Protein AF-A0A1X3DAW6-F1 (afdb_monomer)

Secondary structure (DSSP, 8-state):
--PPPPHHHHHHHHHHHHHHHHHHHHHHHHHHHHHHHHHHHHHHHHHHHHHHHSSHHHHHHHHHHTT-------SSSPPTTSTTHHHHHHHHHHHHHHHHHHHHHHHHHHHHHTT-

Sequence (116 aa):
MNTLPDAAAAQARINEIQQLYREWTELLPKLEAARQDWRRGEAIMRQLEKFYFDGEYARYHQAIENGLNIDLHTAGEYSVMGEDTLWNAGAEQQALAWQWLRAAVAVLDRGGEEAV

pLDDT: mean 92.76, std 11.73, range [38.75, 98.69]

Structure (mmCIF, N/CA/C/O backbone):
data_AF-A0A1X3DAW6-F1
#
_entry.id   AF-A0A1X3DAW6-F1
#
loop_
_atom_site.group_PDB
_atom_site.id
_atom_site.type_symbol
_atom_site.label_atom_id
_atom_site.label_alt_id
_atom_site.label_comp_id
_atom_site.label_asym_id
_atom_site.label_entity_id
_atom_site.label_seq_id
_atom_site.pdbx_PDB_ins_code
_atom_site.Cartn_x
_atom_site.Cartn_y
_atom_site.Cartn_z
_atom_site.occupancy
_atom_site.B_iso_or_equiv
_atom_site.auth_seq_id
_atom_site.auth_comp_id
_atom_site.auth_asym_id
_atom_site.auth_atom_id
_atom_site.pdbx_PDB_model_num
ATOM 1 N N . MET A 1 1 ? 20.368 -6.427 -49.395 1.00 38.75 1 MET A N 1
ATOM 2 C CA . MET A 1 1 ? 21.640 -6.007 -48.768 1.00 38.75 1 MET A CA 1
ATOM 3 C C . MET A 1 1 ? 21.287 -5.268 -47.492 1.00 38.75 1 MET A C 1
ATOM 5 O O . MET A 1 1 ? 20.656 -4.228 -47.590 1.00 38.75 1 MET A O 1
ATOM 9 N N . ASN A 1 2 ? 21.606 -5.832 -46.326 1.00 56.28 2 ASN A N 1
ATOM 10 C CA . ASN A 1 2 ? 21.426 -5.143 -45.048 1.00 56.28 2 ASN A CA 1
ATOM 11 C C . ASN A 1 2 ? 22.623 -4.198 -44.879 1.00 56.28 2 ASN A C 1
ATOM 13 O O . ASN A 1 2 ? 23.740 -4.660 -44.655 1.00 56.28 2 ASN A O 1
ATOM 17 N N . THR A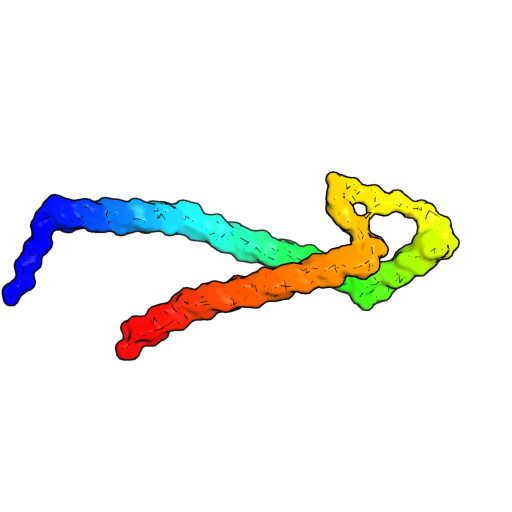 1 3 ? 22.427 -2.899 -45.085 1.00 70.38 3 THR A N 1
ATOM 18 C CA . THR A 1 3 ? 23.447 -1.893 -44.771 1.00 70.38 3 THR A CA 1
ATOM 19 C C . THR A 1 3 ? 23.656 -1.869 -43.264 1.00 70.38 3 THR A C 1
ATOM 21 O O . THR A 1 3 ? 22.704 -1.668 -42.512 1.00 70.38 3 THR A O 1
ATOM 24 N N . LEU A 1 4 ? 24.893 -2.114 -42.831 1.00 72.00 4 LEU A N 1
ATOM 25 C CA . LEU A 1 4 ? 25.273 -1.999 -41.427 1.00 72.00 4 LEU A CA 1
ATOM 26 C C . LEU A 1 4 ? 25.024 -0.558 -40.946 1.00 72.00 4 LEU A C 1
ATOM 28 O O . LEU A 1 4 ? 25.259 0.377 -41.717 1.00 72.00 4 LEU A O 1
ATOM 32 N N . PRO A 1 5 ? 24.539 -0.369 -39.707 1.00 78.50 5 PRO A N 1
ATOM 33 C CA . PRO A 1 5 ? 24.323 0.962 -39.159 1.00 78.50 5 PRO A CA 1
ATOM 34 C C . PRO A 1 5 ? 25.649 1.721 -39.026 1.00 78.50 5 PRO A C 1
ATOM 36 O O . PRO A 1 5 ? 26.694 1.124 -38.761 1.00 78.50 5 PRO A O 1
ATOM 39 N N . ASP A 1 6 ? 25.588 3.044 -39.197 1.00 92.12 6 ASP A N 1
ATOM 40 C CA . ASP A 1 6 ? 26.708 3.936 -38.898 1.00 92.12 6 ASP A CA 1
ATOM 41 C C . ASP A 1 6 ? 27.188 3.728 -37.452 1.00 92.12 6 ASP A C 1
ATOM 43 O O . ASP A 1 6 ? 26.380 3.601 -36.527 1.0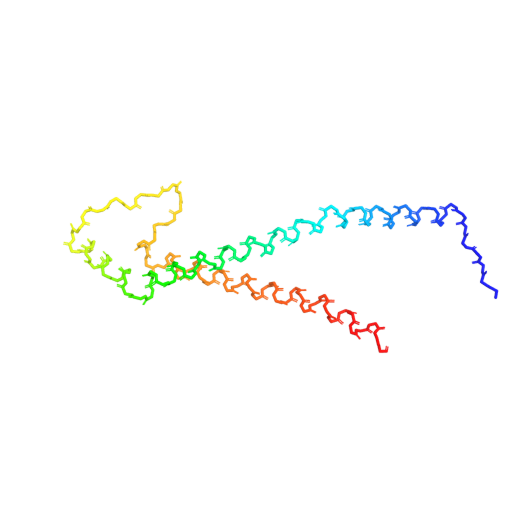0 92.12 6 ASP A O 1
ATOM 47 N N . ALA A 1 7 ? 28.506 3.681 -37.255 1.00 93.19 7 ALA A N 1
ATOM 48 C CA . ALA A 1 7 ? 29.098 3.311 -35.973 1.00 93.19 7 ALA A CA 1
ATOM 49 C C .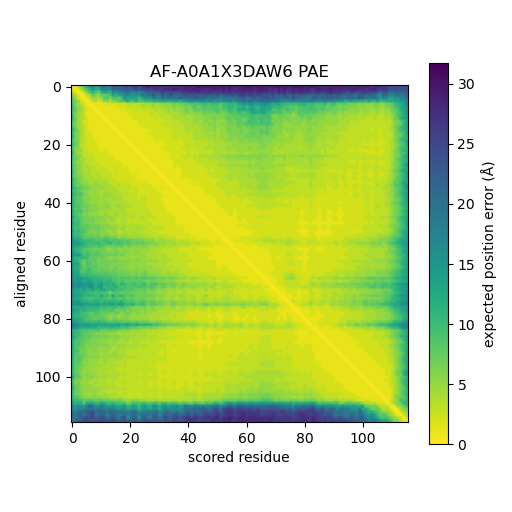 ALA A 1 7 ? 28.761 4.314 -34.857 1.00 93.19 7 ALA A C 1
ATOM 51 O O . ALA A 1 7 ? 28.526 3.904 -33.719 1.00 93.19 7 ALA A O 1
ATOM 52 N N . ALA A 1 8 ? 28.694 5.612 -35.170 1.00 93.44 8 ALA A N 1
ATOM 53 C CA . ALA A 1 8 ? 28.364 6.636 -34.183 1.00 93.44 8 ALA A CA 1
ATOM 54 C C . ALA A 1 8 ? 26.880 6.569 -33.795 1.00 93.44 8 ALA A C 1
ATOM 56 O O . ALA A 1 8 ? 26.551 6.597 -32.606 1.00 93.44 8 ALA A O 1
ATOM 57 N N . ALA A 1 9 ? 25.992 6.398 -34.778 1.00 94.38 9 ALA A N 1
ATOM 58 C CA . ALA A 1 9 ? 24.565 6.198 -34.529 1.00 94.38 9 ALA A CA 1
ATOM 59 C C . ALA A 1 9 ? 24.293 4.921 -33.708 1.00 94.38 9 ALA A C 1
ATOM 61 O O . ALA A 1 9 ? 23.510 4.948 -32.754 1.00 94.38 9 ALA A O 1
ATOM 62 N N . ALA A 1 10 ? 24.978 3.818 -34.027 1.00 95.75 10 ALA A N 1
ATOM 63 C CA . ALA A 1 10 ? 24.870 2.565 -33.285 1.00 95.75 10 ALA A CA 1
ATOM 64 C C . ALA A 1 10 ? 25.343 2.721 -31.831 1.00 95.75 10 ALA A C 1
ATOM 66 O O . ALA A 1 10 ? 24.643 2.296 -30.911 1.00 95.75 10 ALA A O 1
ATOM 67 N N . GLN A 1 11 ? 26.487 3.377 -31.605 1.00 96.94 11 GLN A N 1
ATOM 68 C CA . GLN A 1 11 ? 27.009 3.603 -30.256 1.00 96.94 11 GLN A CA 1
ATOM 69 C C . GLN A 1 11 ? 26.071 4.476 -29.413 1.00 96.94 11 GLN A C 1
ATOM 71 O O . GLN A 1 11 ? 25.840 4.169 -28.244 1.00 96.94 11 GLN A O 1
ATOM 76 N N . ALA A 1 12 ? 25.501 5.535 -29.997 1.00 97.00 12 ALA A N 1
ATOM 77 C CA . ALA A 1 12 ? 24.545 6.397 -29.304 1.00 97.00 12 ALA A CA 1
ATOM 78 C C . ALA A 1 12 ? 23.310 5.610 -28.837 1.00 97.00 12 ALA A C 1
ATOM 80 O O . ALA A 1 12 ? 22.927 5.703 -27.670 1.00 97.00 12 ALA A O 1
ATOM 81 N N . ARG A 1 13 ? 22.741 4.767 -29.713 1.00 96.75 13 ARG A N 1
ATOM 82 C CA . ARG A 1 13 ? 21.590 3.924 -29.364 1.00 96.75 13 ARG A CA 1
ATOM 83 C C . ARG A 1 13 ? 21.931 2.882 -28.299 1.00 96.75 13 ARG A C 1
ATOM 85 O O . ARG A 1 13 ? 21.136 2.655 -27.393 1.00 96.75 13 ARG A O 1
ATOM 92 N N . ILE A 1 14 ? 23.103 2.255 -28.382 1.00 97.94 14 ILE A N 1
ATOM 93 C CA . ILE A 1 14 ? 23.544 1.285 -27.370 1.00 97.94 14 ILE A CA 1
ATOM 94 C C . ILE A 1 14 ? 23.680 1.963 -26.003 1.00 97.94 14 ILE A C 1
ATOM 96 O O . ILE A 1 14 ? 23.183 1.424 -25.018 1.00 97.94 14 ILE A O 1
ATOM 100 N N . ASN A 1 15 ? 24.278 3.155 -25.944 1.00 98.44 15 ASN A N 1
ATOM 101 C CA . ASN A 1 15 ? 24.427 3.903 -24.693 1.00 98.44 15 ASN A CA 1
ATOM 102 C C . ASN A 1 15 ? 23.067 4.247 -24.067 1.00 98.44 15 ASN A C 1
ATOM 104 O O . ASN A 1 15 ? 22.898 4.119 -22.857 1.00 98.44 15 ASN A O 1
ATOM 108 N N . GLU A 1 16 ? 22.091 4.648 -24.885 1.00 98.38 16 GLU A N 1
ATOM 109 C CA . GLU A 1 16 ? 20.722 4.918 -24.434 1.00 98.38 16 GLU A CA 1
ATOM 110 C C . GLU A 1 16 ? 20.084 3.674 -23.796 1.00 98.38 16 GLU A C 1
ATOM 112 O O . GLU A 1 16 ? 19.593 3.730 -22.669 1.00 98.38 16 GLU A O 1
ATOM 117 N N . ILE A 1 17 ? 20.156 2.521 -24.470 1.00 98.56 17 ILE A N 1
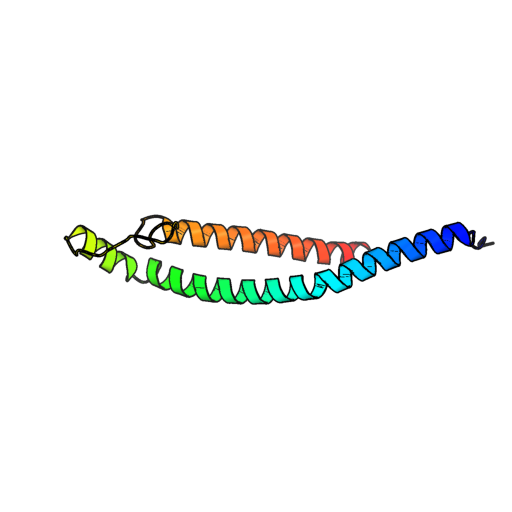ATOM 118 C CA . ILE A 1 17 ? 19.608 1.263 -23.943 1.00 98.56 17 ILE A CA 1
ATOM 119 C C . ILE A 1 17 ? 20.349 0.804 -22.681 1.00 98.56 17 ILE A C 1
ATOM 121 O O . ILE A 1 17 ? 19.721 0.323 -21.739 1.00 98.56 17 ILE A O 1
ATOM 125 N N . GLN A 1 18 ? 21.670 0.980 -22.617 1.00 98.56 18 GLN A N 1
ATOM 126 C CA . GLN A 1 18 ? 22.451 0.673 -21.416 1.00 98.56 18 GLN A CA 1
ATOM 127 C C . GLN A 1 18 ? 22.051 1.550 -20.227 1.00 98.56 18 GLN A C 1
ATOM 129 O O . GLN A 1 18 ? 22.015 1.060 -19.097 1.00 98.56 18 GLN A O 1
ATOM 134 N N . GLN A 1 19 ? 21.723 2.820 -20.470 1.00 98.69 19 GLN A N 1
ATOM 135 C CA . GLN A 1 19 ? 21.239 3.717 -19.427 1.00 98.69 19 GLN A CA 1
ATOM 136 C C . GLN A 1 19 ? 19.866 3.276 -18.901 1.00 98.69 19 GLN A C 1
ATOM 138 O O . GLN A 1 19 ? 19.690 3.204 -17.686 1.00 98.69 19 GLN A O 1
ATOM 143 N N . LEU A 1 20 ? 18.940 2.898 -19.789 1.00 98.62 20 LEU A N 1
ATOM 144 C CA . LEU A 1 20 ? 17.639 2.338 -19.394 1.00 98.62 20 LEU A CA 1
ATOM 145 C C . LEU A 1 20 ? 17.794 1.039 -18.594 1.00 98.62 20 LEU A C 1
ATOM 147 O O . LEU A 1 20 ? 17.121 0.836 -17.587 1.00 98.62 20 LEU A O 1
ATOM 151 N N . TYR A 1 21 ? 18.708 0.160 -19.009 1.00 98.50 21 TYR A N 1
ATOM 152 C CA . TYR A 1 21 ? 18.961 -1.079 -18.280 1.00 98.50 21 TYR A CA 1
ATOM 153 C C . TYR A 1 21 ? 19.530 -0.813 -16.882 1.00 98.50 21 TYR A C 1
ATOM 155 O O . TYR A 1 21 ? 19.110 -1.454 -15.922 1.00 98.50 21 TYR A O 1
ATOM 163 N N . ARG A 1 22 ? 20.433 0.166 -16.737 1.00 98.69 22 ARG A N 1
ATOM 164 C CA . ARG A 1 22 ? 20.931 0.581 -15.419 1.00 98.69 22 ARG A CA 1
ATOM 165 C C . ARG A 1 22 ? 19.791 1.059 -14.521 1.00 98.69 22 ARG A C 1
ATOM 167 O O . ARG A 1 22 ? 19.665 0.564 -13.404 1.00 98.69 22 ARG A O 1
ATOM 174 N N . GLU A 1 23 ? 18.940 1.947 -15.025 1.00 98.62 23 GLU A N 1
ATOM 175 C CA . GLU A 1 23 ? 17.768 2.426 -14.286 1.00 98.62 23 GLU A CA 1
ATOM 176 C C . GLU A 1 23 ? 16.859 1.263 -13.858 1.00 98.62 23 GLU A C 1
ATOM 178 O O . GLU A 1 23 ? 16.449 1.182 -12.699 1.00 98.62 23 GLU A O 1
ATOM 183 N N . TRP A 1 24 ? 16.619 0.296 -14.749 1.00 98.31 24 TRP A N 1
ATOM 184 C CA . TRP A 1 24 ? 15.868 -0.914 -14.416 1.00 98.31 24 TRP A CA 1
ATOM 185 C C . TRP A 1 24 ? 16.515 -1.719 -13.282 1.00 98.31 24 TRP A C 1
ATOM 187 O O . TRP A 1 24 ? 15.823 -2.116 -12.342 1.00 98.31 24 TRP A O 1
ATOM 197 N N . THR A 1 25 ? 17.835 -1.934 -13.324 1.00 98.44 25 THR A N 1
ATOM 198 C CA . THR A 1 25 ? 18.537 -2.674 -12.261 1.00 98.44 25 THR A CA 1
ATOM 199 C C . THR A 1 25 ? 18.464 -1.978 -10.901 1.00 98.44 25 THR A C 1
ATOM 201 O O . THR A 1 25 ? 18.421 -2.651 -9.874 1.00 98.44 25 THR A O 1
ATOM 204 N N . GLU A 1 26 ? 18.397 -0.646 -10.882 1.00 98.31 26 GLU A N 1
ATOM 205 C CA . GLU A 1 26 ? 18.227 0.145 -9.658 1.00 98.31 26 GLU A CA 1
ATOM 206 C C . GLU A 1 26 ? 16.772 0.143 -9.154 1.00 98.31 26 GLU A C 1
ATOM 208 O O . GLU A 1 26 ? 16.526 0.230 -7.946 1.00 98.31 26 GLU A O 1
ATOM 213 N N . LEU A 1 27 ? 15.797 0.040 -10.062 1.00 98.19 27 LEU A N 1
ATOM 214 C CA . LEU A 1 27 ? 14.370 0.027 -9.741 1.00 98.19 27 LEU A CA 1
ATOM 215 C C . LEU A 1 27 ? 13.886 -1.340 -9.241 1.00 98.19 27 LEU A C 1
ATOM 217 O O . LEU A 1 27 ? 13.078 -1.394 -8.313 1.00 98.19 27 LEU A O 1
ATOM 221 N N . LEU A 1 28 ? 14.381 -2.436 -9.820 1.00 96.94 28 LEU A N 1
ATOM 222 C CA . LEU A 1 28 ? 13.949 -3.800 -9.506 1.00 96.94 28 LEU A CA 1
ATOM 223 C C . LEU A 1 28 ? 13.891 -4.119 -7.995 1.00 96.94 28 LEU A C 1
ATOM 225 O O . LEU A 1 28 ? 12.825 -4.535 -7.535 1.00 9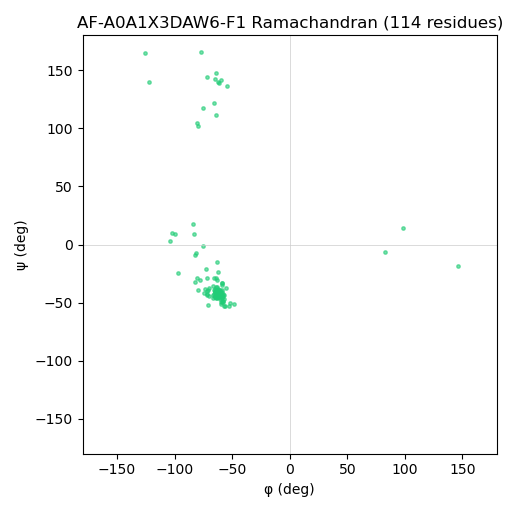6.94 28 LEU A O 1
ATOM 229 N N . PRO A 1 29 ? 14.937 -3.866 -7.181 1.00 97.81 29 PRO A N 1
ATOM 230 C CA . PRO A 1 29 ? 14.868 -4.151 -5.747 1.00 97.81 29 PRO A CA 1
ATOM 231 C C . PRO A 1 29 ? 13.809 -3.310 -5.015 1.00 97.81 29 PRO A C 1
ATOM 233 O O . PRO A 1 29 ? 13.232 -3.771 -4.031 1.00 97.81 29 PRO A O 1
ATOM 236 N N . LYS A 1 30 ? 13.496 -2.096 -5.492 1.00 97.75 30 LYS A N 1
ATOM 237 C CA . LYS A 1 30 ? 12.429 -1.260 -4.910 1.00 97.75 30 LYS A CA 1
ATOM 238 C C . LYS A 1 30 ? 11.049 -1.849 -5.191 1.00 97.75 30 LYS A C 1
ATOM 240 O O . LYS A 1 30 ? 10.188 -1.816 -4.319 1.00 97.75 30 LYS A O 1
ATOM 245 N N . LEU A 1 31 ? 10.843 -2.416 -6.381 1.00 95.38 31 LEU A N 1
ATOM 246 C CA . LEU A 1 31 ? 9.601 -3.114 -6.728 1.00 95.38 31 LEU A CA 1
ATOM 247 C C . LEU A 1 31 ? 9.421 -4.383 -5.880 1.00 95.38 31 LEU A C 1
ATOM 249 O O . LEU A 1 31 ? 8.319 -4.672 -5.412 1.00 95.38 31 LEU A O 1
ATOM 253 N N . GLU A 1 32 ? 10.505 -5.119 -5.631 1.00 95.00 32 GLU A N 1
ATOM 254 C CA . GLU A 1 32 ? 10.489 -6.284 -4.741 1.00 95.00 32 GLU A CA 1
ATOM 255 C C . GLU A 1 32 ? 10.203 -5.899 -3.285 1.00 95.00 32 GLU A C 1
ATOM 257 O O . GLU A 1 32 ? 9.391 -6.558 -2.630 1.00 95.00 32 GLU A O 1
ATOM 262 N N . ALA A 1 33 ? 10.809 -4.815 -2.794 1.00 96.88 33 ALA A N 1
ATOM 263 C CA . ALA A 1 33 ? 10.532 -4.270 -1.467 1.00 96.88 33 ALA A CA 1
ATOM 264 C C . ALA A 1 33 ? 9.070 -3.819 -1.338 1.00 96.88 33 ALA A C 1
ATOM 266 O O . ALA A 1 33 ? 8.390 -4.225 -0.399 1.00 96.88 33 ALA A O 1
ATOM 267 N N . ALA A 1 34 ? 8.532 -3.112 -2.337 1.00 94.94 34 ALA A N 1
ATOM 268 C CA . ALA A 1 34 ? 7.129 -2.696 -2.350 1.00 94.94 34 ALA A CA 1
ATOM 269 C C . ALA A 1 34 ? 6.162 -3.893 -2.268 1.00 94.94 34 ALA A C 1
ATOM 271 O O . ALA A 1 34 ? 5.116 -3.815 -1.624 1.00 94.94 34 ALA A O 1
ATOM 272 N N . ARG A 1 35 ? 6.522 -5.046 -2.851 1.00 93.06 35 ARG A N 1
ATOM 273 C CA . ARG A 1 35 ? 5.752 -6.291 -2.690 1.00 93.06 35 ARG A CA 1
ATOM 274 C C . ARG A 1 35 ? 5.789 -6.819 -1.252 1.00 93.06 35 ARG A C 1
ATOM 276 O O . ARG A 1 35 ? 4.805 -7.407 -0.800 1.00 93.06 35 ARG A O 1
ATOM 283 N N . GLN A 1 36 ? 6.908 -6.674 -0.546 1.00 95.06 36 GLN A N 1
ATOM 284 C CA . GLN A 1 36 ? 7.007 -7.056 0.866 1.00 95.06 36 GLN A CA 1
ATOM 285 C C . GLN A 1 36 ? 6.195 -6.102 1.749 1.00 95.06 36 GLN A C 1
ATOM 287 O O . GLN A 1 36 ? 5.407 -6.574 2.572 1.00 95.06 36 GLN A O 1
ATOM 292 N N . ASP A 1 37 ? 6.299 -4.796 1.506 1.00 96.56 37 ASP A N 1
ATOM 293 C CA . ASP A 1 37 ? 5.513 -3.770 2.196 1.00 96.56 37 ASP A CA 1
ATOM 294 C C . ASP A 1 37 ? 4.012 -3.991 1.993 1.00 96.56 37 ASP A C 1
ATOM 296 O O . ASP A 1 37 ? 3.243 -3.942 2.952 1.00 96.56 37 ASP A O 1
ATOM 300 N N . TRP A 1 38 ? 3.594 -4.363 0.778 1.00 95.06 38 TRP A N 1
ATOM 301 C CA . TRP A 1 38 ? 2.209 -4.734 0.485 1.00 95.06 38 TRP A CA 1
ATOM 302 C C . TRP A 1 38 ? 1.715 -5.895 1.356 1.00 95.06 38 TRP A C 1
ATOM 304 O O . TRP A 1 38 ? 0.643 -5.813 1.955 1.00 95.06 38 TRP A O 1
ATOM 314 N N . ARG A 1 39 ? 2.505 -6.972 1.487 1.00 94.69 39 ARG A N 1
ATOM 315 C CA . ARG A 1 39 ? 2.148 -8.107 2.361 1.00 94.69 39 ARG A CA 1
ATOM 316 C C . ARG A 1 39 ? 2.049 -7.684 3.821 1.00 94.69 39 ARG A C 1
ATOM 318 O O . ARG A 1 39 ? 1.173 -8.159 4.539 1.00 94.69 39 ARG A O 1
ATOM 325 N N . ARG A 1 40 ? 2.942 -6.799 4.272 1.00 97.00 40 ARG A N 1
ATOM 326 C CA . ARG A 1 40 ? 2.885 -6.271 5.636 1.00 97.00 40 ARG A CA 1
ATOM 327 C C . ARG A 1 40 ? 1.625 -5.434 5.847 1.00 97.00 40 ARG A C 1
ATOM 329 O O . ARG A 1 40 ? 0.967 -5.621 6.868 1.00 97.00 40 ARG A O 1
ATOM 336 N N . GLY A 1 41 ? 1.287 -4.563 4.897 1.00 96.75 41 GLY A N 1
ATOM 337 C CA . GLY A 1 41 ? 0.072 -3.749 4.915 1.00 96.75 41 GLY A CA 1
ATOM 338 C C . GLY A 1 41 ? -1.200 -4.596 4.939 1.00 96.75 41 GLY A C 1
ATOM 339 O O . GLY A 1 41 ? -2.102 -4.320 5.722 1.00 96.75 41 GLY A O 1
ATOM 340 N N . GLU A 1 42 ? -1.245 -5.681 4.165 1.00 96.56 42 GLU A N 1
ATOM 341 C CA . GLU A 1 42 ? -2.354 -6.643 4.182 1.00 96.56 42 GLU A CA 1
ATOM 342 C C . GLU A 1 42 ? -2.533 -7.291 5.563 1.00 96.56 42 GLU A C 1
ATOM 344 O O . GLU A 1 42 ? -3.629 -7.269 6.122 1.00 96.56 42 GLU A O 1
ATOM 349 N N . ALA A 1 43 ? -1.440 -7.748 6.180 1.00 97.56 43 ALA A N 1
ATOM 350 C CA . ALA A 1 43 ? -1.484 -8.337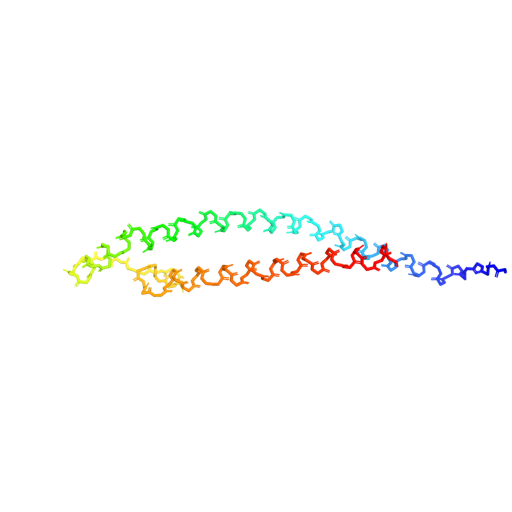 7.516 1.00 97.56 43 ALA A CA 1
ATOM 351 C C . ALA A 1 43 ? -1.890 -7.336 8.616 1.00 97.56 43 ALA A C 1
ATOM 353 O O . ALA A 1 43 ? -2.442 -7.744 9.641 1.00 97.56 43 ALA A O 1
ATOM 354 N N . ILE A 1 44 ? -1.588 -6.044 8.440 1.00 98.12 44 ILE A N 1
ATOM 355 C CA . ILE A 1 44 ? -2.064 -4.972 9.328 1.00 98.12 44 ILE A CA 1
ATOM 356 C C . ILE A 1 44 ? -3.563 -4.771 9.124 1.00 98.12 44 ILE A C 1
ATOM 358 O O . ILE A 1 44 ? -4.309 -4.827 10.099 1.00 98.12 44 ILE A O 1
ATOM 362 N N . MET A 1 45 ? -4.010 -4.592 7.877 1.00 98.06 45 MET A N 1
ATOM 363 C CA . MET A 1 45 ? -5.414 -4.297 7.599 1.00 98.06 45 MET A CA 1
ATOM 364 C C . MET A 1 45 ? -6.330 -5.423 8.067 1.00 98.06 45 MET A C 1
ATOM 366 O O . MET A 1 45 ? -7.332 -5.142 8.706 1.00 98.06 45 MET A O 1
ATOM 370 N N . ARG A 1 46 ? -5.932 -6.692 7.909 1.00 97.25 46 ARG A N 1
ATOM 371 C CA . ARG A 1 46 ? -6.689 -7.824 8.469 1.00 97.25 46 ARG A CA 1
ATOM 372 C C . ARG A 1 46 ? -6.927 -7.715 9.974 1.00 97.25 46 ARG A C 1
ATOM 374 O O . ARG A 1 46 ? -7.973 -8.134 10.453 1.00 97.25 46 ARG A O 1
ATOM 381 N N . GLN A 1 47 ? -5.958 -7.206 10.733 1.00 98.19 47 GLN A N 1
ATOM 382 C CA . GLN A 1 47 ? -6.120 -7.025 12.179 1.00 98.19 47 GLN A CA 1
ATOM 383 C C . GLN A 1 47 ? -7.047 -5.850 12.494 1.00 98.19 47 GLN A C 1
ATOM 385 O O . GLN A 1 47 ? -7.863 -5.954 13.406 1.00 98.19 47 GLN A O 1
ATOM 390 N N . LEU A 1 48 ? -6.952 -4.765 11.722 1.00 97.94 48 LEU A N 1
ATOM 391 C CA . LEU A 1 48 ? -7.820 -3.597 11.863 1.00 97.94 48 LEU A CA 1
ATOM 392 C C . LEU A 1 48 ? -9.273 -3.917 11.490 1.00 97.94 48 LEU A C 1
ATOM 394 O O . LEU A 1 48 ? -10.181 -3.603 12.252 1.00 97.94 48 LEU A O 1
ATOM 398 N N . GLU A 1 49 ? -9.492 -4.604 10.371 1.00 96.00 49 GLU A N 1
ATOM 399 C CA . GLU A 1 49 ? -10.806 -5.093 9.945 1.00 96.00 49 GLU A CA 1
ATOM 400 C C . GLU A 1 49 ? -11.399 -6.035 10.984 1.00 96.00 49 GLU A C 1
ATOM 402 O O . GLU A 1 49 ? -12.568 -5.905 11.329 1.00 96.00 49 GLU A O 1
ATOM 407 N N . LYS A 1 50 ? -10.587 -6.942 11.538 1.00 97.38 50 LYS A N 1
ATOM 408 C CA . LYS A 1 50 ? -11.034 -7.822 12.615 1.00 97.38 50 LYS A CA 1
ATOM 409 C C . LYS A 1 50 ? -11.529 -7.023 13.821 1.00 97.38 50 LYS A C 1
ATOM 411 O O . LYS A 1 50 ? -12.619 -7.279 14.314 1.00 97.38 50 LYS A O 1
ATOM 416 N N . PHE A 1 51 ? -10.753 -6.041 14.278 1.00 97.75 51 PHE A N 1
ATOM 417 C CA . PHE A 1 51 ? -11.162 -5.159 15.373 1.00 97.75 51 PHE A CA 1
ATOM 418 C C . PHE A 1 51 ? -12.479 -4.424 15.062 1.00 97.75 51 PHE A C 1
ATOM 420 O O . PHE A 1 51 ? -13.370 -4.360 15.911 1.00 97.75 51 PHE A O 1
ATOM 427 N N . TYR A 1 52 ? -12.609 -3.903 13.841 1.00 97.12 52 TYR A N 1
ATOM 428 C CA . TYR A 1 52 ? -13.754 -3.102 13.414 1.00 97.12 52 TYR A CA 1
ATOM 429 C C . TYR A 1 52 ? -15.035 -3.933 13.218 1.00 97.12 52 TYR A C 1
ATOM 431 O O . TYR A 1 52 ? -16.106 -3.533 13.675 1.00 97.12 52 TYR A O 1
ATOM 439 N N . PHE A 1 53 ? -14.936 -5.113 12.600 1.00 95.25 53 PHE A N 1
ATOM 440 C CA . PHE A 1 53 ? -16.090 -5.925 12.199 1.00 95.25 53 PHE A CA 1
ATOM 441 C C . PHE A 1 53 ? -16.463 -7.048 13.180 1.00 95.25 53 PHE A C 1
ATOM 443 O O . PHE A 1 53 ? -17.638 -7.412 13.238 1.00 95.25 53 PHE A O 1
ATOM 450 N N . ASP A 1 54 ? -15.543 -7.563 14.008 1.00 96.75 54 ASP A N 1
ATOM 451 C CA . ASP A 1 54 ? -15.834 -8.680 14.934 1.00 96.75 54 ASP A CA 1
ATOM 452 C C . ASP A 1 54 ? -16.482 -8.216 16.261 1.00 96.75 54 ASP A C 1
ATOM 454 O O . ASP A 1 54 ? -16.495 -8.936 17.262 1.00 96.75 54 ASP A O 1
ATOM 458 N N . GLY A 1 55 ? -17.027 -6.995 16.296 1.00 95.44 55 GLY A N 1
ATOM 459 C CA . GLY A 1 55 ? -17.793 -6.451 17.424 1.00 95.44 55 GLY A CA 1
ATOM 460 C C . GLY A 1 55 ? -16.962 -5.849 18.561 1.00 95.44 55 GLY A C 1
ATOM 461 O O . GLY A 1 55 ? -17.531 -5.229 19.463 1.00 95.44 55 GLY A O 1
ATOM 462 N N . GLU A 1 56 ? -15.631 -5.969 18.525 1.00 97.31 56 GLU A N 1
ATOM 463 C CA . GLU A 1 56 ? -14.750 -5.344 19.518 1.00 97.31 56 GLU A CA 1
ATOM 464 C C . GLU A 1 56 ? -14.841 -3.813 19.468 1.00 97.31 56 GLU A C 1
ATOM 466 O O . GLU A 1 56 ? -15.052 -3.183 20.509 1.00 97.31 56 GLU A O 1
ATOM 471 N N . TYR A 1 57 ? -14.792 -3.234 18.265 1.00 97.75 57 TYR A N 1
ATOM 472 C CA . TYR A 1 57 ? -15.051 -1.813 18.033 1.00 97.75 57 TYR A CA 1
ATOM 473 C C . TYR A 1 57 ? -16.391 -1.368 18.623 1.00 97.75 57 TYR A C 1
ATOM 475 O O . TYR A 1 57 ? -16.418 -0.454 19.442 1.00 97.75 57 TYR A O 1
ATOM 483 N N . ALA A 1 58 ? -17.492 -2.051 18.285 1.00 96.75 58 ALA A N 1
ATOM 484 C CA . ALA A 1 58 ? -18.832 -1.681 18.746 1.00 96.75 58 ALA A CA 1
ATOM 485 C C . ALA A 1 58 ? -18.939 -1.685 20.280 1.00 96.75 58 ALA A C 1
ATOM 487 O O . ALA A 1 58 ? -19.532 -0.786 20.875 1.00 96.75 58 ALA A O 1
ATOM 488 N N . ARG A 1 59 ? -18.306 -2.666 20.937 1.00 97.94 59 ARG A N 1
ATOM 489 C CA . ARG A 1 59 ? -18.251 -2.745 22.400 1.00 97.94 59 ARG A CA 1
ATOM 490 C C . ARG A 1 59 ? -17.519 -1.549 23.009 1.00 97.94 59 ARG A C 1
ATOM 492 O O . ARG A 1 59 ? -17.994 -0.990 23.996 1.00 97.94 59 ARG A O 1
ATOM 499 N N . TYR A 1 60 ? -16.364 -1.172 22.460 1.00 97.69 60 TYR A N 1
ATOM 500 C CA . TYR A 1 60 ? -15.612 -0.022 22.965 1.00 97.69 60 TYR A CA 1
ATOM 501 C C . TYR A 1 60 ? -16.297 1.301 22.645 1.00 97.69 60 TYR A C 1
ATOM 503 O O . TYR A 1 60 ? -16.353 2.165 23.515 1.00 97.69 60 TYR A O 1
ATOM 511 N N . HIS A 1 61 ? -16.882 1.426 21.456 1.00 97.00 61 HIS A N 1
ATOM 512 C CA . HIS A 1 61 ? -17.672 2.584 21.059 1.00 97.00 61 HIS A CA 1
ATOM 513 C C . HIS A 1 61 ? -18.816 2.818 22.050 1.00 97.00 61 HIS A C 1
ATOM 515 O O . HIS A 1 61 ? -18.886 3.871 22.676 1.00 97.00 61 HIS A O 1
ATOM 521 N N . GLN A 1 62 ? -19.622 1.786 22.312 1.00 97.62 62 GLN A N 1
ATOM 522 C CA . GLN A 1 62 ? -20.714 1.855 23.279 1.00 97.62 62 GLN A CA 1
ATOM 523 C C . GLN A 1 62 ? -20.222 2.177 24.700 1.00 97.62 62 GLN A C 1
ATOM 525 O O . GLN A 1 62 ? -20.877 2.910 25.439 1.00 97.62 62 GLN A O 1
ATOM 530 N N . ALA A 1 63 ? -19.085 1.625 25.129 1.00 97.94 63 ALA A N 1
ATOM 531 C CA . ALA A 1 63 ? -18.536 1.925 26.449 1.00 97.94 63 ALA A CA 1
ATOM 532 C C . ALA A 1 63 ? -18.115 3.400 26.571 1.00 97.94 63 ALA A C 1
ATOM 534 O O . ALA A 1 63 ? -18.386 4.024 27.597 1.00 97.94 63 ALA A O 1
ATOM 535 N N . ILE A 1 64 ? -17.499 3.958 25.525 1.00 97.38 64 ILE A N 1
ATOM 536 C CA . ILE A 1 64 ? -17.111 5.373 25.445 1.00 97.38 64 ILE A CA 1
ATOM 537 C C . ILE A 1 64 ? -18.355 6.268 25.445 1.00 97.38 64 ILE A C 1
ATOM 539 O O . ILE A 1 64 ? -18.419 7.207 26.236 1.00 97.38 64 ILE A O 1
ATOM 543 N N . GLU A 1 65 ? -19.380 5.935 24.656 1.00 95.56 65 GLU A N 1
ATOM 544 C CA . GLU A 1 65 ? -20.671 6.644 24.664 1.00 95.56 65 GLU A CA 1
ATOM 545 C C . GLU A 1 65 ? -21.342 6.621 26.047 1.00 95.56 65 GLU A C 1
ATOM 547 O O . GLU A 1 65 ? -21.971 7.596 26.454 1.00 95.56 65 GLU A O 1
ATOM 552 N N . ASN A 1 66 ? -21.152 5.539 26.808 1.00 97.69 66 ASN A N 1
ATOM 553 C CA . ASN A 1 66 ? -21.641 5.397 28.182 1.00 97.69 66 ASN A CA 1
ATOM 554 C C . ASN A 1 66 ? -20.721 6.031 29.248 1.00 97.69 66 ASN A C 1
ATOM 556 O O . ASN A 1 66 ? -20.949 5.840 30.444 1.00 97.69 66 ASN A O 1
ATOM 560 N N . GLY A 1 67 ? -19.698 6.789 28.845 1.00 96.75 67 GLY A N 1
ATOM 561 C CA . GLY A 1 67 ? -18.859 7.580 29.748 1.00 96.75 67 GLY A CA 1
ATOM 562 C C . GLY A 1 67 ? -17.531 6.938 30.153 1.00 96.75 67 GLY A C 1
ATOM 563 O O . GLY A 1 67 ? -16.895 7.412 31.097 1.00 96.75 67 GLY A O 1
ATOM 564 N N . LEU A 1 68 ? -17.080 5.880 29.469 1.00 97.56 68 LEU A N 1
ATOM 565 C CA . LEU A 1 68 ? -15.720 5.368 29.644 1.00 97.56 68 LEU A CA 1
ATOM 566 C C . LEU A 1 68 ? -14.704 6.425 29.182 1.00 97.56 68 LEU A C 1
ATOM 568 O O . LEU A 1 68 ? -14.589 6.716 27.994 1.00 97.56 68 LEU A O 1
ATOM 572 N N . ASN A 1 69 ? -13.956 6.989 30.131 1.00 96.06 69 ASN A N 1
ATOM 573 C CA . ASN A 1 69 ? -12.961 8.020 29.852 1.00 96.06 69 ASN A CA 1
ATOM 574 C C . ASN A 1 69 ? -11.664 7.400 29.305 1.00 96.06 69 ASN A C 1
ATOM 576 O O . ASN A 1 69 ? -10.861 6.860 30.069 1.00 96.06 69 ASN A O 1
ATOM 580 N N . ILE A 1 70 ? -11.479 7.483 27.990 1.00 95.44 70 ILE A N 1
ATOM 581 C CA . ILE A 1 70 ? -10.283 7.041 27.265 1.00 95.44 70 ILE A CA 1
ATOM 582 C C . ILE A 1 70 ? -9.712 8.235 26.505 1.00 95.44 70 ILE A C 1
ATOM 584 O O . ILE A 1 70 ? -10.4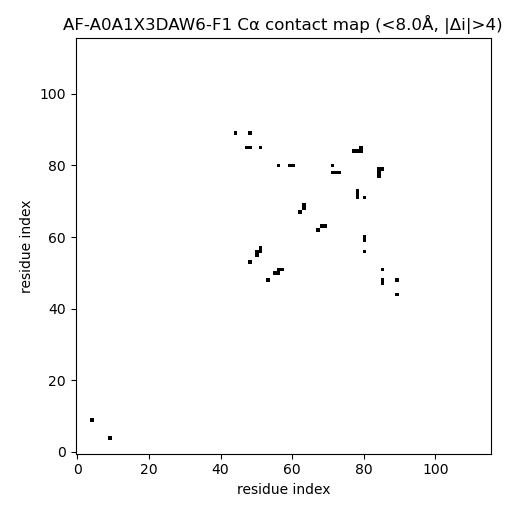56 9.012 25.908 1.00 95.44 70 ILE A O 1
ATOM 588 N N . ASP A 1 71 ? -8.386 8.355 26.498 1.00 95.94 71 ASP A N 1
ATOM 589 C CA . ASP A 1 71 ? -7.703 9.297 25.619 1.00 95.94 71 ASP A CA 1
ATOM 590 C C . ASP A 1 71 ? -7.696 8.762 24.181 1.00 95.94 71 ASP A C 1
ATOM 592 O O . ASP A 1 71 ? -7.147 7.696 23.903 1.00 95.94 71 ASP A O 1
ATOM 596 N N . LEU A 1 72 ? -8.342 9.498 23.279 1.00 95.88 72 LEU A N 1
ATOM 597 C CA . LEU A 1 72 ? -8.415 9.189 21.851 1.00 95.88 72 LEU A CA 1
ATOM 598 C C . LEU A 1 72 ? -7.467 10.063 21.019 1.00 95.88 72 LEU A C 1
ATOM 600 O O . LEU A 1 72 ? -7.574 10.062 19.791 1.00 95.88 72 LEU A O 1
ATOM 604 N N . HIS A 1 73 ? -6.573 10.822 21.663 1.00 96.75 73 HIS A N 1
ATOM 605 C CA . HIS A 1 73 ? -5.567 11.618 20.979 1.00 96.75 73 HIS A CA 1
ATOM 606 C C . HIS A 1 73 ? -4.605 10.734 20.178 1.00 96.75 73 HIS A C 1
ATOM 608 O O . HIS A 1 73 ? -4.168 9.668 20.611 1.00 96.75 73 HIS A O 1
ATOM 614 N N . THR A 1 74 ? -4.269 11.219 18.994 1.00 96.12 74 THR A N 1
ATOM 615 C CA . THR A 1 74 ? -3.444 10.555 17.987 1.00 96.12 74 THR A CA 1
ATOM 616 C C . THR A 1 74 ? -2.281 11.458 17.593 1.00 96.12 74 THR A C 1
ATOM 618 O O . THR A 1 74 ? -2.293 12.662 17.857 1.00 96.12 74 THR A O 1
ATOM 621 N N . ALA A 1 75 ? -1.269 10.903 16.923 1.00 95.00 75 ALA A N 1
ATOM 622 C CA . ALA A 1 75 ? -0.092 11.668 16.497 1.00 95.00 75 AL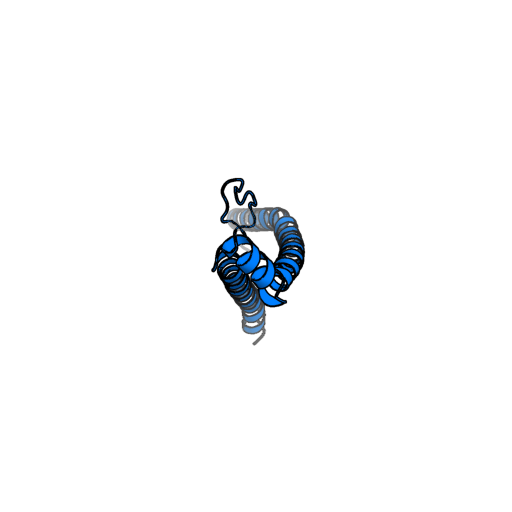A A CA 1
ATOM 623 C C . ALA A 1 75 ? -0.349 12.579 15.274 1.00 95.00 75 ALA A C 1
ATOM 625 O O . ALA A 1 75 ? 0.553 13.295 14.835 1.00 95.00 75 ALA A O 1
ATOM 626 N N . GLY A 1 76 ? -1.566 12.562 14.727 1.00 94.38 76 GLY A N 1
ATOM 627 C CA . GLY A 1 76 ? -1.998 13.357 13.576 1.00 94.38 76 GLY A CA 1
ATOM 628 C C . GLY A 1 76 ? -3.011 12.634 12.682 1.00 94.38 76 GLY A C 1
ATOM 629 O O . GLY A 1 76 ? -3.714 13.279 11.909 1.00 94.38 76 GLY A O 1
ATOM 630 N N . GLU A 1 77 ? -3.106 11.310 12.794 1.00 95.12 77 GLU A N 1
ATOM 631 C CA . GLU A 1 77 ? -4.104 10.464 12.136 1.00 95.12 77 GLU A CA 1
ATOM 632 C C . GLU A 1 77 ? -5.478 10.522 12.818 1.00 95.12 77 GLU A C 1
ATOM 634 O O . GLU A 1 77 ? -5.610 10.981 13.949 1.00 95.12 77 GLU A O 1
ATOM 639 N N . TYR A 1 78 ? -6.526 10.029 12.159 1.00 95.19 78 TYR A N 1
ATOM 640 C CA . TYR A 1 78 ? -7.827 9.880 12.811 1.00 95.19 78 TYR A CA 1
ATOM 641 C C . TYR A 1 78 ? -7.807 8.736 13.829 1.00 95.19 78 TYR A C 1
ATOM 643 O O . TYR A 1 78 ? -7.198 7.691 13.601 1.00 95.19 78 TYR A O 1
ATOM 651 N N . SER A 1 79 ? -8.524 8.913 14.942 1.00 96.56 79 SER A N 1
ATOM 652 C CA . SER A 1 79 ? -8.713 7.840 15.919 1.00 96.56 79 SER A CA 1
ATOM 653 C C . SER A 1 79 ? -9.432 6.651 15.283 1.00 96.56 79 SER A C 1
ATOM 655 O O . SER A 1 79 ? -10.421 6.820 14.564 1.00 96.56 79 SER A O 1
ATOM 657 N N . VAL A 1 80 ? -8.987 5.437 15.615 1.00 96.38 80 VAL A N 1
ATOM 658 C CA . VAL A 1 80 ? -9.648 4.182 15.212 1.00 96.38 80 VAL A CA 1
ATOM 659 C C . VAL A 1 80 ? -11.052 4.030 15.794 1.00 96.38 80 VAL A C 1
ATOM 661 O O . VAL A 1 80 ? -11.813 3.198 15.316 1.00 96.38 80 VAL A O 1
ATOM 664 N N . MET A 1 81 ? -11.398 4.830 16.809 1.00 97.25 81 MET A N 1
ATOM 665 C CA . MET A 1 81 ? -12.753 4.883 17.357 1.00 97.25 81 MET A CA 1
ATOM 666 C C . MET A 1 81 ? -13.700 5.775 16.541 1.00 97.25 81 MET A C 1
ATOM 668 O O . MET A 1 81 ? -14.896 5.773 16.811 1.00 97.25 81 MET A O 1
ATOM 672 N N . GLY A 1 82 ? -13.202 6.510 15.540 1.00 94.19 82 GLY A N 1
ATOM 673 C CA . GLY A 1 82 ? -14.052 7.245 14.601 1.00 94.19 82 GLY A CA 1
ATOM 674 C C . GLY A 1 82 ? -14.905 6.301 13.750 1.00 94.19 82 GLY A C 1
ATOM 675 O O . GLY A 1 82 ? -14.429 5.236 13.360 1.00 94.19 82 GLY A O 1
ATOM 676 N N . GLU A 1 83 ? -16.150 6.703 13.473 1.00 86.50 83 GLU A N 1
ATOM 677 C CA . GLU A 1 83 ? -17.168 5.882 12.793 1.00 86.50 83 GLU A CA 1
ATOM 678 C C . GLU A 1 83 ? -16.649 5.286 11.479 1.00 86.50 83 GLU A C 1
ATOM 680 O O . GLU A 1 83 ? -16.669 4.070 11.313 1.00 86.50 83 GLU A O 1
ATOM 685 N N . ASP A 1 84 ? -16.061 6.110 10.608 1.00 94.44 84 ASP A N 1
ATOM 686 C CA . ASP A 1 84 ? -15.625 5.681 9.272 1.00 94.44 84 ASP A CA 1
ATOM 687 C C . ASP A 1 84 ? -14.107 5.479 9.129 1.00 94.44 84 ASP A C 1
ATOM 689 O O . ASP A 1 84 ? -13.629 5.191 8.031 1.00 94.44 84 ASP A O 1
ATOM 693 N N . THR A 1 85 ? -13.311 5.635 10.196 1.00 96.56 85 THR A N 1
ATOM 694 C CA . THR A 1 85 ? -11.837 5.648 10.085 1.00 96.56 85 THR A CA 1
ATOM 695 C C . THR A 1 85 ? -11.304 4.369 9.437 1.00 96.56 85 THR A C 1
ATOM 697 O O . THR A 1 85 ? -10.561 4.421 8.456 1.00 96.56 85 THR A O 1
ATOM 700 N N . LEU A 1 86 ? -11.693 3.209 9.971 1.00 97.00 86 LEU A N 1
ATOM 701 C CA . LEU A 1 86 ? -11.220 1.915 9.472 1.00 97.00 86 LEU A CA 1
ATOM 702 C C . LEU A 1 86 ? -11.981 1.454 8.225 1.00 97.00 86 LEU A C 1
ATOM 704 O O . LEU A 1 86 ? -11.391 0.797 7.369 1.00 97.00 86 LEU A O 1
ATOM 708 N N . TRP A 1 87 ? -13.245 1.858 8.077 1.00 95.81 87 TRP A N 1
ATOM 709 C CA . TRP A 1 87 ? -14.017 1.627 6.857 1.00 95.81 87 TRP A CA 1
ATOM 710 C C . TRP A 1 87 ? -13.348 2.277 5.637 1.00 95.81 87 TRP A C 1
ATOM 712 O O . TRP A 1 87 ? -13.083 1.609 4.633 1.00 95.81 87 TRP A O 1
ATOM 722 N N . ASN A 1 88 ? -13.000 3.563 5.745 1.00 97.44 88 ASN A N 1
ATOM 723 C CA . ASN A 1 88 ? -12.330 4.308 4.681 1.00 97.44 88 ASN A CA 1
ATOM 724 C C . ASN A 1 88 ? -10.943 3.732 4.379 1.00 97.44 88 ASN A C 1
ATOM 726 O O . ASN A 1 88 ? -10.612 3.523 3.213 1.00 97.44 88 ASN A O 1
ATOM 730 N N . ALA A 1 89 ? -10.165 3.391 5.411 1.00 97.19 89 ALA A N 1
ATOM 731 C CA . ALA A 1 89 ? -8.848 2.783 5.232 1.00 97.19 89 ALA A CA 1
ATOM 732 C C . ALA A 1 89 ? -8.916 1.436 4.478 1.00 97.19 89 ALA A C 1
ATOM 734 O O . ALA A 1 89 ? -8.089 1.167 3.601 1.00 97.19 89 ALA A O 1
ATOM 735 N N . GLY A 1 90 ? -9.923 0.602 4.765 1.00 96.69 90 GLY A N 1
ATOM 736 C CA . GLY A 1 90 ? -10.173 -0.639 4.025 1.00 96.69 90 GLY A CA 1
ATOM 737 C C . GLY A 1 90 ? -10.551 -0.386 2.559 1.00 96.69 90 GLY A C 1
ATOM 738 O O . GLY A 1 90 ? -10.005 -1.019 1.650 1.00 96.69 90 GLY A O 1
ATOM 739 N N . ALA A 1 91 ? -11.423 0.595 2.301 1.00 96.94 91 ALA A N 1
ATOM 740 C CA . ALA A 1 91 ? -11.808 0.984 0.942 1.00 96.94 91 ALA A CA 1
ATOM 741 C C . ALA A 1 91 ? -10.611 1.501 0.119 1.00 96.94 91 ALA A C 1
ATOM 743 O O . ALA A 1 91 ? -10.452 1.136 -1.051 1.00 96.94 91 ALA A O 1
ATOM 744 N N . GLU A 1 92 ? -9.731 2.297 0.731 1.00 96.81 92 GLU A N 1
ATOM 745 C CA . GLU A 1 92 ? -8.483 2.763 0.119 1.00 96.81 92 GLU A CA 1
ATOM 746 C C . GLU A 1 92 ? -7.551 1.597 -0.237 1.00 96.81 92 GLU A C 1
ATOM 748 O O . GLU A 1 92 ? -7.027 1.542 -1.357 1.00 96.81 92 GLU A O 1
ATOM 753 N N . GLN A 1 93 ? -7.390 0.617 0.663 1.00 96.88 93 GLN A N 1
ATOM 754 C CA . GLN A 1 93 ? -6.599 -0.582 0.376 1.00 96.88 93 GLN A CA 1
ATOM 755 C C . GLN A 1 93 ? -7.175 -1.367 -0.809 1.00 96.88 93 GLN A C 1
ATOM 757 O O . GLN A 1 93 ? -6.424 -1.796 -1.692 1.00 96.88 93 GLN A O 1
ATOM 762 N N . GLN A 1 94 ? -8.497 -1.537 -0.866 1.00 96.75 94 GLN A N 1
ATOM 763 C CA . GLN A 1 94 ? -9.153 -2.237 -1.968 1.00 96.75 94 GLN A CA 1
ATOM 764 C C . GLN A 1 94 ? -8.957 -1.503 -3.302 1.00 96.75 94 GLN A C 1
ATOM 766 O O . GLN A 1 94 ? -8.654 -2.133 -4.321 1.00 96.75 94 GLN A O 1
ATOM 771 N N . ALA A 1 95 ? -9.094 -0.175 -3.308 1.00 97.38 95 ALA A N 1
ATOM 772 C CA . ALA A 1 95 ? -8.854 0.640 -4.493 1.00 97.38 95 ALA A CA 1
ATOM 773 C C . ALA A 1 95 ? -7.411 0.483 -4.995 1.00 97.38 95 ALA A C 1
ATOM 775 O O . ALA A 1 95 ? -7.189 0.301 -6.196 1.00 97.38 95 ALA A O 1
ATOM 776 N N . LEU A 1 96 ? -6.436 0.483 -4.082 1.00 96.06 96 LEU A N 1
ATOM 777 C CA . LEU A 1 96 ? -5.033 0.265 -4.419 1.00 96.06 96 LEU A CA 1
ATOM 778 C C . LEU A 1 96 ? -4.797 -1.147 -4.979 1.00 96.06 96 LEU A C 1
ATOM 780 O O . LEU A 1 96 ? -4.144 -1.290 -6.011 1.00 96.06 96 LEU A O 1
ATOM 784 N N . ALA A 1 97 ? -5.396 -2.184 -4.388 1.00 96.44 97 ALA A N 1
ATOM 785 C CA . ALA A 1 97 ? -5.288 -3.558 -4.888 1.00 96.44 97 ALA A CA 1
ATOM 786 C C . ALA A 1 97 ? -5.778 -3.689 -6.342 1.00 96.44 97 ALA A C 1
ATOM 788 O O . ALA A 1 97 ? -5.124 -4.325 -7.174 1.00 96.44 97 ALA A O 1
ATOM 789 N N . TRP A 1 98 ? -6.895 -3.036 -6.681 1.00 97.81 98 TRP A N 1
ATOM 790 C CA . TRP A 1 98 ? -7.410 -3.009 -8.052 1.00 97.81 98 TRP A CA 1
ATOM 791 C C . TRP A 1 98 ? -6.468 -2.314 -9.032 1.00 97.81 98 TRP A C 1
ATOM 793 O O . TRP A 1 98 ? -6.312 -2.783 -10.161 1.00 97.81 98 TRP A O 1
ATOM 803 N N . GLN A 1 99 ? -5.835 -1.214 -8.621 1.00 96.19 99 GLN A N 1
ATOM 804 C CA . GLN A 1 99 ? -4.854 -0.518 -9.457 1.00 96.19 99 GLN A CA 1
ATOM 805 C C . GLN A 1 99 ? -3.655 -1.421 -9.762 1.00 96.19 99 GLN A C 1
ATOM 807 O O . GLN A 1 99 ? -3.256 -1.539 -10.920 1.00 96.19 99 GLN A O 1
ATOM 812 N N . TRP A 1 100 ? -3.139 -2.122 -8.751 1.00 94.56 100 TRP A N 1
ATOM 813 C CA . TRP A 1 100 ? -2.024 -3.058 -8.911 1.00 94.56 100 TRP A CA 1
ATOM 814 C C . TRP A 1 100 ? -2.378 -4.237 -9.812 1.00 94.56 100 TRP A C 1
ATOM 816 O O . TRP A 1 100 ? -1.589 -4.596 -10.686 1.00 94.56 100 TRP A O 1
ATOM 826 N N . LEU A 1 101 ? -3.576 -4.807 -9.652 1.00 96.12 101 LEU A N 1
ATOM 827 C CA . LEU A 1 101 ? -4.049 -5.880 -10.523 1.00 96.12 101 LEU A CA 1
ATOM 828 C C . LEU A 1 101 ? -4.076 -5.432 -11.988 1.00 96.12 101 LEU A C 1
ATOM 830 O O . LEU A 1 101 ? -3.533 -6.116 -12.851 1.00 96.12 101 LEU A O 1
ATOM 834 N N . ARG A 1 102 ? -4.669 -4.266 -12.268 1.00 96.94 102 ARG A N 1
ATOM 835 C CA . ARG A 1 102 ? -4.753 -3.723 -13.633 1.00 96.94 102 ARG A CA 1
ATOM 836 C C . ARG A 1 102 ? -3.372 -3.424 -14.213 1.00 96.94 102 ARG A C 1
ATOM 838 O O . ARG A 1 102 ? -3.132 -3.731 -15.376 1.00 96.94 102 ARG A O 1
ATOM 845 N N . ALA A 1 103 ? -2.460 -2.876 -13.410 1.00 94.56 103 ALA A N 1
ATOM 846 C CA . ALA A 1 103 ? -1.087 -2.615 -13.835 1.00 94.56 103 ALA A CA 1
ATOM 847 C C . ALA A 1 103 ? -0.339 -3.910 -14.192 1.00 94.56 103 ALA A C 1
ATOM 849 O O . ALA A 1 103 ? 0.345 -3.961 -15.212 1.00 94.56 103 ALA A O 1
ATOM 850 N N . ALA A 1 104 ? -0.503 -4.967 -13.392 1.00 94.06 104 ALA A N 1
ATOM 851 C CA . ALA A 1 104 ? 0.096 -6.269 -13.669 1.00 94.06 104 ALA A CA 1
ATOM 852 C C . ALA A 1 104 ? -0.474 -6.899 -14.949 1.00 94.06 104 ALA A C 1
ATOM 854 O O . ALA A 1 104 ? 0.293 -7.353 -15.795 1.00 94.06 104 ALA A O 1
ATOM 855 N N . VAL A 1 105 ? -1.798 -6.871 -15.129 1.00 96.50 105 VAL A N 1
ATOM 856 C CA . VAL A 1 105 ? -2.456 -7.368 -16.351 1.00 96.50 105 VAL A CA 1
ATOM 857 C C . VAL A 1 105 ? -1.949 -6.622 -17.588 1.00 96.50 105 VAL A C 1
ATOM 859 O O . VAL A 1 105 ? -1.526 -7.263 -18.541 1.00 96.50 105 VAL A O 1
ATOM 862 N N . ALA A 1 106 ? -1.838 -5.291 -17.538 1.00 95.50 106 ALA A N 1
ATOM 863 C CA . ALA A 1 106 ? -1.312 -4.499 -18.654 1.00 95.50 106 ALA A CA 1
ATOM 864 C C . ALA A 1 106 ? 0.159 -4.811 -19.017 1.00 95.50 106 ALA A C 1
ATOM 866 O O . ALA A 1 106 ? 0.608 -4.535 -20.132 1.00 95.50 106 ALA A O 1
ATOM 867 N N . VAL A 1 107 ? 0.957 -5.352 -18.089 1.00 93.81 107 VAL A N 1
ATOM 868 C CA . VAL A 1 107 ? 2.301 -5.874 -18.401 1.00 93.81 107 VAL A CA 1
ATOM 869 C C . VAL A 1 107 ? 2.205 -7.210 -19.138 1.00 93.81 107 VAL A C 1
ATOM 871 O O . VAL A 1 107 ? 2.948 -7.421 -20.092 1.00 93.81 107 VAL A O 1
ATOM 874 N N . LEU A 1 108 ? 1.294 -8.089 -18.719 1.00 94.31 108 LEU A N 1
ATOM 875 C CA . LEU A 1 108 ? 1.119 -9.423 -19.299 1.00 94.31 108 LEU A CA 1
ATOM 876 C C . LEU A 1 108 ? 0.486 -9.380 -20.696 1.00 94.31 108 LEU A C 1
ATOM 878 O O . LEU A 1 108 ? 0.951 -10.095 -21.580 1.00 94.31 108 LEU A O 1
ATOM 882 N N . ASP A 1 109 ? -0.505 -8.514 -20.913 1.00 93.94 109 ASP A N 1
ATOM 883 C CA . ASP A 1 109 ? -1.208 -8.389 -22.199 1.00 93.94 109 ASP A CA 1
ATOM 884 C C . ASP A 1 109 ? -0.257 -7.981 -23.334 1.00 93.94 109 ASP A C 1
ATOM 886 O O . ASP A 1 109 ? -0.295 -8.568 -24.414 1.00 93.94 109 ASP A O 1
ATOM 890 N N . ARG A 1 110 ? 0.687 -7.066 -23.066 1.00 84.81 110 ARG A N 1
ATOM 891 C CA . ARG A 1 110 ? 1.723 -6.663 -24.038 1.00 84.81 110 ARG A CA 1
ATOM 892 C C . ARG A 1 110 ? 2.585 -7.836 -24.511 1.00 84.81 110 ARG A C 1
ATOM 894 O O . ARG A 1 110 ? 2.981 -7.874 -25.668 1.00 84.81 110 ARG A O 1
ATOM 901 N N . GLY A 1 111 ? 2.854 -8.802 -23.632 1.00 66.38 111 GLY A N 1
ATOM 902 C CA . GLY A 1 111 ? 3.587 -10.018 -23.994 1.00 66.38 111 GLY A CA 1
ATOM 903 C C . GLY A 1 111 ? 2.771 -10.999 -24.843 1.00 66.38 111 GLY A C 1
ATOM 904 O O . GLY A 1 111 ? 3.354 -11.835 -25.528 1.00 66.38 111 GLY A O 1
ATOM 905 N N . GLY A 1 112 ? 1.438 -10.906 -24.808 1.00 60.22 112 GLY A N 1
ATOM 906 C CA . GLY A 1 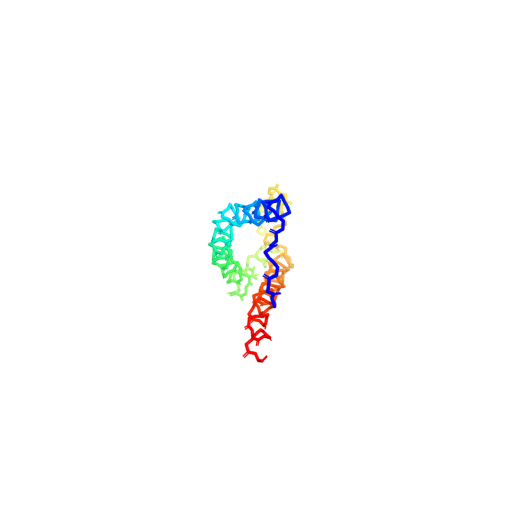112 ? 0.536 -11.693 -25.650 1.00 60.22 112 GLY A CA 1
ATOM 907 C C . GLY A 1 112 ? 0.354 -11.112 -27.053 1.00 60.22 112 GLY A C 1
ATOM 908 O O . GLY A 1 112 ? 0.201 -11.877 -27.999 1.00 60.22 112 GLY A O 1
ATOM 909 N N . GLU A 1 113 ? 0.414 -9.787 -27.207 1.00 57.72 113 GLU A N 1
ATOM 910 C CA . GLU A 1 113 ? 0.266 -9.099 -28.501 1.00 57.72 113 GLU A CA 1
ATOM 911 C C . GLU A 1 113 ? 1.473 -9.288 -29.438 1.00 57.72 113 GLU A C 1
ATOM 913 O O . GLU A 1 113 ? 1.303 -9.302 -30.652 1.00 57.72 113 GLU A O 1
ATOM 918 N N . GLU A 1 114 ? 2.682 -9.492 -28.902 1.00 51.56 114 GLU A N 1
ATOM 919 C CA . GLU A 1 114 ? 3.891 -9.769 -29.702 1.00 51.56 114 GLU A CA 1
ATOM 920 C C . GLU A 1 114 ? 4.025 -11.248 -30.130 1.00 51.56 114 GLU A C 1
ATOM 922 O O . GLU A 1 114 ? 4.902 -11.587 -30.927 1.00 51.56 114 GLU A O 1
ATOM 927 N N . ALA A 1 115 ? 3.173 -12.138 -29.608 1.00 51.19 115 ALA A N 1
ATOM 928 C CA . ALA A 1 115 ? 3.227 -13.584 -29.843 1.00 51.19 115 ALA A CA 1
ATOM 929 C C . ALA A 1 115 ? 2.233 -14.094 -30.912 1.00 51.19 115 ALA A C 1
ATOM 931 O O . ALA A 1 115 ? 2.081 -15.312 -31.051 1.00 51.19 115 ALA A O 1
ATOM 932 N N . VAL A 1 116 ? 1.564 -13.195 -31.651 1.00 43.91 116 VAL A N 1
ATOM 933 C CA . VAL A 1 116 ? 0.561 -13.515 -32.691 1.00 43.91 116 VAL A CA 1
ATOM 934 C C . VAL A 1 116 ? 1.004 -13.036 -34.068 1.00 43.91 116 VAL A C 1
ATOM 936 O O . VAL A 1 116 ? 1.349 -11.842 -34.203 1.00 43.91 116 VAL A O 1
#

Organism: NCBI:txid194197

InterPro domains:
  IPR025384 Protein of unknown function DUF4298 [PF14131] (14-102)

Radius of gyration: 25.25 Å; Cα contacts (8 Å, |Δi|>4): 25; chains: 1; bounding box: 51×27×79 Å

Solvent-accessible surface area (backbone atoms only — not comparable to full-atom values): 6844 Å² total; per-residue (Å²): 133,87,78,78,75,58,68,66,63,48,51,52,53,50,53,53,54,53,51,52,51,51,51,47,66,66,43,50,62,56,57,54,47,51,55,52,51,48,55,52,51,51,62,49,47,56,53,52,50,46,40,57,70,72,47,55,40,55,53,51,50,53,42,42,75,73,65,52,90,71,90,66,84,59,99,78,64,82,39,80,83,42,90,55,47,60,59,50,54,51,52,52,52,52,54,50,50,53,51,52,51,52,55,51,48,61,57,53,52,58,63,55,65,77,72,112

Foldseek 3Di:
DDDDDDPVVVVVVVVVVVVVVVVVVVCVVVVVVVVVVLVVVVVVLVVLCCCVPVCVLVVVLVVVVVPDDDDQDDPPAHGSNDPCRSVVVVVVNVVVVVVVVVVVVVVVVVVVVVVD

Mean predicted aligned error: 5.78 Å